Protein AF-A0A924A6X9-F1 (afdb_monomer)

Secondary structure (DSSP, 8-state):
----------------PPPPEEEEEEEEEETTEEEE--EEEEETT--EEEEEEETTEEEEEEE--EEEEETTEEEEEEEEEEEEEETTS-EEEEEEEEEEE-TT-EEEEEEEETTEEEEEEEEEEEEP-

Foldseek 3Di:
DDDDDDPPPPPPPPPPPQFWWKWKWKWKDKPNHTDDIDIDTAGAPDKDWDWDDDDFKIKIKIKHWHWDQDPNDTWTKMKIWIFMAGNVRDTPFIDIDIDTHDAQDKDKDWGDDDPIIMIMIMHMHIDDD

Solvent-accessible surface area (backbone atoms only — not comparable to full-atom values): 7590 Å² total; per-residue (Å²): 139,84,85,84,83,83,82,80,80,78,77,73,77,76,73,78,72,79,70,56,34,31,43,32,45,31,40,38,23,50,71,87,39,80,75,49,68,60,71,46,82,42,46,49,75,43,81,47,75,49,76,47,80,52,99,66,34,35,40,38,41,36,33,34,42,35,86,42,72,54,98,88,40,75,23,43,38,30,50,39,38,41,37,30,23,39,83,86,69,48,78,77,45,77,43,76,50,73,47,74,33,47,75,73,36,80,45,76,51,74,44,66,63,99,90,52,34,42,34,42,35,41,29,41,34,75,54,83,132

Mean predicted aligned error: 8.99 Å

Radius of gyration: 21.23 Å; Cα contacts (8 Å, |Δi|>4): 273; chains: 1; bounding box: 62×61×46 Å

Structure (mmCIF, N/CA/C/O backbone):
data_AF-A0A924A6X9-F1
#
_entry.id   AF-A0A924A6X9-F1
#
loop_
_atom_site.group_PDB
_atom_site.id
_atom_site.type_symbol
_atom_site.label_atom_id
_atom_site.label_alt_id
_atom_site.label_comp_id
_atom_site.label_asym_id
_atom_site.label_entity_id
_atom_site.label_seq_id
_atom_site.pdbx_PDB_ins_code
_atom_site.Cartn_x
_atom_site.Cartn_y
_atom_site.Cartn_z
_atom_site.occupancy
_atom_site.B_iso_or_equiv
_atom_site.auth_seq_id
_atom_site.auth_comp_id
_atom_site.auth_asym_id
_atom_site.auth_atom_id
_atom_site.pdbx_PDB_model_num
ATOM 1 N N . MET A 1 1 ? -42.320 -49.588 26.402 1.00 39.31 1 MET A N 1
ATOM 2 C CA . MET A 1 1 ? -41.676 -48.273 26.611 1.00 39.31 1 MET A CA 1
ATOM 3 C C . MET A 1 1 ? -40.942 -47.920 25.327 1.00 39.31 1 MET 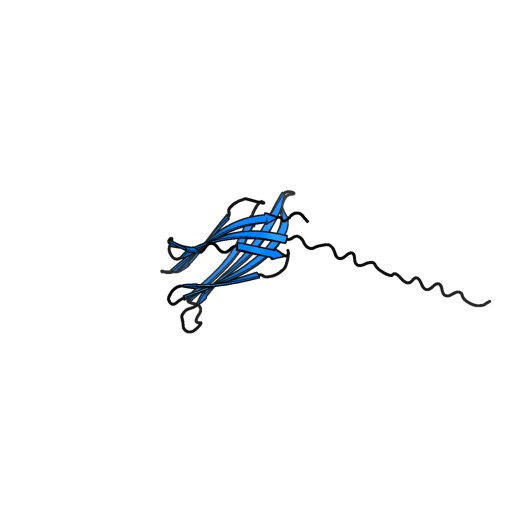A C 1
ATOM 5 O O . MET A 1 1 ? -40.055 -48.672 24.952 1.00 39.31 1 MET A O 1
ATOM 9 N N . LYS A 1 2 ? -41.382 -46.901 24.579 1.00 41.50 2 LYS A N 1
ATOM 10 C CA . LYS A 1 2 ? -40.744 -46.508 23.311 1.00 41.50 2 LYS A CA 1
ATOM 11 C C . LYS A 1 2 ? -39.963 -45.215 23.519 1.00 41.50 2 LYS A C 1
ATOM 13 O O . LYS A 1 2 ? -40.487 -44.262 24.087 1.00 41.50 2 LYS A O 1
ATOM 18 N N . LEU A 1 3 ? -38.698 -45.278 23.119 1.00 46.09 3 LEU A N 1
ATOM 19 C CA . LEU A 1 3 ? -37.661 -44.274 23.301 1.00 46.09 3 LEU A CA 1
ATOM 20 C C . LEU A 1 3 ? -38.004 -42.996 22.522 1.00 46.09 3 LEU A C 1
ATOM 22 O O . LEU A 1 3 ? -38.408 -43.054 21.362 1.00 46.09 3 LEU A O 1
ATOM 26 N N . VAL A 1 4 ? -37.838 -41.859 23.188 1.00 51.38 4 VAL A N 1
ATOM 27 C CA . VAL A 1 4 ? -38.008 -40.507 22.653 1.00 51.38 4 VAL A CA 1
ATOM 28 C C . VAL A 1 4 ? -36.753 -40.123 21.866 1.00 51.38 4 VAL A C 1
ATOM 30 O O . VAL A 1 4 ? -35.647 -40.283 22.374 1.00 51.38 4 VAL A O 1
ATOM 33 N N . ALA A 1 5 ? -36.916 -39.569 20.664 1.00 52.22 5 ALA A N 1
ATOM 34 C CA . ALA A 1 5 ? -35.845 -38.882 19.944 1.00 52.22 5 ALA A CA 1
ATOM 35 C C . ALA A 1 5 ? -36.210 -37.397 19.817 1.00 52.22 5 ALA A C 1
ATOM 37 O O . ALA A 1 5 ? -37.034 -37.019 18.987 1.00 52.22 5 ALA A O 1
ATOM 38 N N . ILE A 1 6 ? -35.621 -36.558 20.672 1.00 58.62 6 ILE A N 1
ATOM 39 C CA . ILE A 1 6 ? -35.654 -35.099 20.519 1.00 58.62 6 ILE A CA 1
ATOM 40 C C . ILE A 1 6 ? -34.507 -34.741 19.576 1.00 58.62 6 ILE A C 1
ATOM 42 O O . ILE A 1 6 ? -33.341 -34.767 19.966 1.00 58.62 6 ILE A O 1
ATOM 46 N N . ILE A 1 7 ? -34.836 -34.443 18.321 1.00 51.19 7 ILE A N 1
ATOM 47 C CA . ILE A 1 7 ? -33.879 -33.893 17.361 1.00 51.19 7 ILE A CA 1
ATOM 48 C C . ILE A 1 7 ? -33.810 -32.386 17.619 1.00 51.19 7 ILE A C 1
ATOM 50 O O . ILE A 1 7 ? -34.670 -31.624 17.183 1.00 51.19 7 ILE A O 1
ATOM 54 N N . LEU A 1 8 ? -32.789 -31.957 18.361 1.00 53.91 8 LEU A N 1
ATOM 55 C CA . LEU A 1 8 ? -32.395 -30.554 18.457 1.00 53.91 8 LEU A CA 1
ATOM 56 C C . LEU A 1 8 ? -31.712 -30.156 17.145 1.00 53.91 8 LEU A C 1
ATOM 58 O O . LEU A 1 8 ? -30.501 -30.299 16.987 1.00 53.91 8 LEU A O 1
ATOM 62 N N . ALA A 1 9 ? -32.499 -29.667 16.188 1.00 51.22 9 ALA A N 1
ATOM 63 C CA . ALA A 1 9 ? -31.978 -28.937 15.043 1.00 51.22 9 ALA A CA 1
ATOM 64 C C . ALA A 1 9 ? -31.434 -27.585 15.531 1.00 51.22 9 ALA A C 1
ATOM 66 O O . ALA A 1 9 ? -32.161 -26.598 15.627 1.00 51.22 9 ALA A O 1
ATOM 67 N N . PHE A 1 10 ? -30.142 -27.547 15.856 1.00 49.50 10 PHE A N 1
ATOM 68 C CA . PHE A 1 10 ? -29.387 -26.302 15.936 1.00 49.50 10 PHE A CA 1
ATOM 69 C C . PHE A 1 10 ? -29.286 -25.719 14.523 1.00 49.50 10 PHE A C 1
ATOM 71 O O . PHE A 1 10 ? -28.328 -25.965 13.793 1.00 49.50 10 PHE A O 1
ATOM 78 N N . ILE A 1 11 ? -30.294 -24.942 14.129 1.00 50.31 11 ILE A N 1
ATOM 79 C CA . ILE A 1 11 ? -30.161 -23.981 13.038 1.00 50.31 11 ILE A CA 1
ATOM 80 C C . ILE A 1 11 ? -29.323 -22.847 13.624 1.00 50.31 11 ILE A C 1
ATOM 82 O O . ILE A 1 11 ? -29.842 -21.880 14.177 1.00 50.31 11 ILE A O 1
ATOM 86 N N . GLY A 1 12 ? -28.005 -23.038 13.618 1.00 41.16 12 GLY A N 1
ATOM 87 C CA . GLY A 1 12 ? -27.066 -21.978 13.929 1.00 41.16 12 GLY A CA 1
ATOM 88 C C . GLY A 1 12 ? -27.254 -20.888 12.889 1.00 41.16 12 GLY A C 1
ATOM 89 O O . GLY A 1 12 ? -26.810 -21.034 11.754 1.00 41.16 12 GLY A O 1
ATOM 90 N N . SER A 1 13 ? -27.946 -19.817 13.263 1.00 45.69 13 SER A N 1
ATOM 91 C CA . SER A 1 13 ? -27.932 -18.569 12.520 1.00 45.69 13 SER A CA 1
ATOM 92 C C . SER A 1 13 ? -26.485 -18.093 12.488 1.00 45.69 13 SER A C 1
ATOM 94 O O . SER A 1 13 ? -26.003 -17.479 13.439 1.00 45.69 13 SER A O 1
ATOM 96 N N . SER A 1 14 ? -25.761 -18.409 11.418 1.00 48.47 14 SER A N 1
ATOM 97 C CA . SER A 1 14 ? -24.545 -17.692 11.075 1.00 48.47 14 SER A CA 1
ATOM 98 C C . SER A 1 14 ? -24.980 -16.264 10.772 1.00 48.47 14 SER A C 1
ATOM 100 O O . SER A 1 14 ? -25.387 -15.949 9.655 1.00 48.47 14 SER A O 1
ATOM 102 N N . ALA A 1 15 ? -24.987 -15.417 11.801 1.00 49.94 15 ALA A N 1
ATOM 103 C CA . ALA A 1 15 ? -25.026 -13.984 11.616 1.00 49.94 15 ALA A CA 1
ATOM 104 C C . ALA A 1 15 ? -23.825 -13.661 10.727 1.00 49.94 15 ALA A C 1
ATOM 106 O O . ALA A 1 15 ? -22.678 -13.797 11.153 1.00 49.94 15 ALA A O 1
ATOM 107 N N . PHE A 1 16 ? -24.088 -13.334 9.464 1.00 47.84 16 PHE A N 1
ATOM 108 C CA . PHE A 1 16 ? -23.086 -12.762 8.585 1.00 47.84 16 PHE A CA 1
ATOM 109 C C . PHE A 1 16 ? -22.716 -11.418 9.208 1.00 47.84 16 PHE A C 1
ATOM 111 O O . PHE A 1 16 ? -23.391 -10.416 8.985 1.00 47.84 16 PHE A O 1
ATOM 118 N N . ALA A 1 17 ? -21.712 -11.421 10.085 1.00 57.34 17 ALA A N 1
ATOM 119 C CA . ALA A 1 17 ? -21.119 -10.199 10.584 1.00 57.34 17 ALA A CA 1
ATOM 120 C C . ALA A 1 17 ? -20.639 -9.439 9.348 1.00 57.34 17 ALA A C 1
ATOM 122 O O . ALA A 1 17 ? -19.819 -9.951 8.581 1.00 57.34 17 ALA A O 1
ATOM 123 N N . SER A 1 18 ? -21.227 -8.269 9.106 1.00 62.97 18 SER A N 1
ATOM 124 C CA . SER A 1 18 ? -20.737 -7.377 8.069 1.00 62.97 18 SER A CA 1
ATOM 125 C C . SER A 1 18 ? -19.268 -7.112 8.377 1.00 62.97 18 SER A C 1
ATOM 127 O O . SER A 1 18 ? -18.932 -6.687 9.483 1.00 62.97 18 SER A O 1
ATOM 129 N N . ALA A 1 19 ? -18.388 -7.479 7.451 1.00 74.25 19 ALA A N 1
ATOM 130 C CA . ALA A 1 19 ? -16.972 -7.232 7.636 1.00 74.25 19 ALA A CA 1
ATOM 131 C C . ALA A 1 19 ? -16.735 -5.724 7.561 1.00 74.25 19 ALA A C 1
ATOM 133 O O . ALA A 1 19 ? -17.263 -5.068 6.659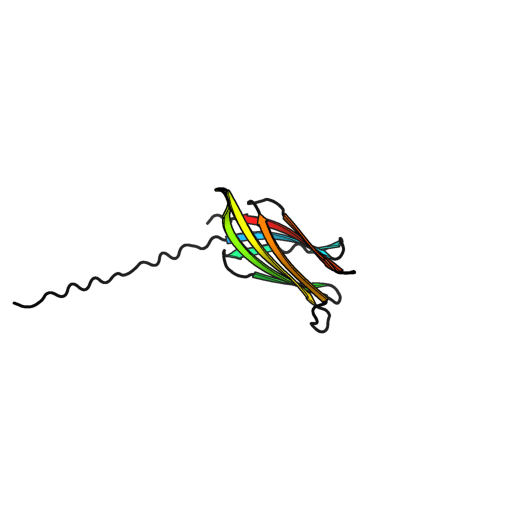 1.00 74.25 19 ALA A O 1
ATOM 134 N N . ASP A 1 20 ? -15.931 -5.204 8.488 1.00 88.06 20 ASP A N 1
ATOM 135 C CA . ASP A 1 20 ? -15.475 -3.817 8.449 1.00 88.06 20 ASP A CA 1
ATOM 136 C C . ASP A 1 20 ? -14.896 -3.492 7.061 1.00 88.06 20 ASP A C 1
ATOM 138 O O . ASP A 1 20 ? -14.262 -4.337 6.418 1.00 88.06 20 ASP A O 1
ATOM 142 N N . ARG A 1 21 ? -15.112 -2.265 6.592 1.00 91.19 21 ARG A N 1
ATOM 143 C CA . ARG A 1 21 ? -14.501 -1.745 5.367 1.00 91.19 21 ARG A CA 1
ATOM 144 C C . ARG A 1 21 ? -13.641 -0.539 5.705 1.00 91.19 21 ARG A C 1
ATOM 146 O O . ARG A 1 21 ? -13.914 0.177 6.670 1.00 91.19 21 ARG A O 1
ATOM 153 N N . TYR A 1 22 ? -12.601 -0.335 4.916 1.00 91.69 22 TYR A N 1
ATOM 154 C CA . TYR A 1 22 ? -11.688 0.785 5.052 1.00 91.69 22 TYR A CA 1
ATOM 155 C C . TYR A 1 22 ? -11.574 1.507 3.719 1.00 91.69 22 TYR A C 1
ATOM 157 O O . TYR A 1 22 ? -11.349 0.874 2.688 1.00 91.69 22 TYR A O 1
ATOM 165 N N . ASP A 1 23 ? -11.699 2.826 3.757 1.00 92.75 23 ASP A N 1
ATOM 166 C CA . ASP A 1 23 ? -11.308 3.688 2.652 1.00 92.75 23 ASP A CA 1
ATOM 167 C C . ASP A 1 23 ? -9.838 4.064 2.844 1.00 92.75 23 ASP A C 1
ATOM 169 O O . ASP A 1 23 ? -9.455 4.634 3.874 1.00 92.75 23 ASP A O 1
ATOM 173 N N . LEU A 1 24 ? -8.999 3.661 1.894 1.00 92.38 24 LEU A N 1
ATOM 174 C CA . LEU A 1 24 ? -7.573 3.936 1.899 1.00 92.38 24 LEU A CA 1
ATOM 175 C C . LEU A 1 24 ? -7.252 4.952 0.817 1.00 92.38 24 LEU A C 1
ATOM 177 O O . LEU A 1 24 ? -7.374 4.655 -0.373 1.00 92.38 24 LEU A O 1
ATOM 181 N N . GLN A 1 25 ? -6.765 6.111 1.243 1.00 94.06 25 GLN A N 1
ATOM 182 C CA . GLN A 1 25 ? -6.144 7.086 0.362 1.00 94.06 25 GLN A CA 1
ATOM 183 C C . GLN A 1 25 ? -4.637 6.882 0.389 1.00 94.06 25 GLN A C 1
ATOM 185 O O . GLN A 1 25 ? -4.030 6.853 1.462 1.00 94.06 25 GLN A O 1
ATOM 190 N N . MET A 1 26 ? -4.033 6.737 -0.784 1.00 92.38 26 MET A N 1
ATOM 191 C CA . MET A 1 26 ? -2.601 6.519 -0.913 1.00 92.38 26 MET A CA 1
ATOM 192 C C . MET A 1 26 ? -1.971 7.544 -1.840 1.00 92.38 26 MET A C 1
ATOM 194 O O . MET A 1 26 ? -2.587 7.929 -2.826 1.00 92.38 26 MET A O 1
ATOM 198 N N . ASP A 1 27 ? -0.726 7.922 -1.564 1.00 93.88 27 ASP A N 1
ATOM 199 C CA . ASP A 1 27 ? 0.117 8.697 -2.474 1.00 93.88 27 ASP A CA 1
ATOM 200 C C . ASP A 1 27 ? 1.398 7.925 -2.765 1.00 93.88 27 ASP A C 1
ATOM 202 O O . ASP A 1 27 ? 2.161 7.581 -1.861 1.00 93.88 27 ASP A O 1
ATOM 206 N N . LEU A 1 28 ? 1.631 7.649 -4.044 1.00 91.44 28 LEU A N 1
ATOM 207 C CA . LEU A 1 28 ? 2.779 6.903 -4.530 1.00 91.44 28 LEU A CA 1
ATOM 208 C C . LEU A 1 28 ? 3.812 7.862 -5.109 1.00 91.44 28 LEU A C 1
ATOM 210 O O . LEU A 1 28 ? 3.513 8.670 -5.994 1.00 91.44 28 LEU A O 1
ATOM 214 N N . TYR A 1 29 ? 5.048 7.711 -4.655 1.00 91.75 29 TYR A N 1
ATOM 215 C CA . TYR A 1 29 ? 6.195 8.469 -5.120 1.00 91.75 29 TYR A CA 1
ATOM 216 C C . TYR A 1 29 ? 7.260 7.511 -5.643 1.00 91.75 29 TYR A C 1
ATOM 218 O O . TYR A 1 29 ? 7.528 6.483 -5.025 1.00 91.75 29 TYR A O 1
ATOM 226 N N . LEU A 1 30 ? 7.894 7.873 -6.755 1.00 89.12 30 LEU A N 1
ATOM 227 C CA . LEU A 1 30 ? 9.049 7.177 -7.313 1.00 89.12 30 LEU A CA 1
ATOM 228 C C . LEU A 1 30 ? 10.211 8.168 -7.380 1.00 89.12 30 LEU A C 1
ATOM 230 O O . LEU A 1 30 ? 10.089 9.224 -8.002 1.00 89.12 30 LEU A O 1
ATOM 234 N N . ASN A 1 31 ? 11.326 7.841 -6.731 1.00 89.31 31 ASN A N 1
ATOM 235 C CA . ASN A 1 31 ? 12.524 8.679 -6.647 1.00 89.31 31 ASN A CA 1
ATOM 236 C C . ASN A 1 31 ? 12.194 10.115 -6.189 1.00 89.31 31 ASN A C 1
ATOM 238 O O . ASN A 1 31 ? 12.627 11.096 -6.791 1.00 89.31 31 ASN A O 1
ATOM 242 N N . GLY A 1 32 ? 11.342 10.235 -5.162 1.00 88.88 32 GLY A N 1
ATOM 243 C CA . GLY A 1 32 ? 10.875 11.510 -4.601 1.00 88.88 32 GLY A CA 1
ATOM 244 C C . GLY A 1 32 ? 9.833 12.269 -5.437 1.00 88.88 32 GLY A C 1
ATOM 245 O O . GLY A 1 32 ? 9.278 13.260 -4.964 1.00 88.88 32 GLY A O 1
ATOM 246 N N . LYS A 1 33 ? 9.515 11.822 -6.658 1.00 90.62 33 LYS A N 1
ATOM 247 C CA . LYS A 1 33 ? 8.488 12.439 -7.506 1.00 90.62 33 LYS A CA 1
ATOM 248 C C . LYS A 1 33 ? 7.139 11.768 -7.272 1.00 90.62 33 LYS A C 1
ATOM 250 O O . LYS A 1 33 ? 7.039 10.552 -7.384 1.00 90.62 33 LYS A O 1
ATOM 255 N N . HIS A 1 34 ? 6.098 12.557 -7.000 1.00 92.25 34 HIS A N 1
ATOM 256 C CA . HIS A 1 34 ? 4.722 12.052 -6.938 1.00 92.25 34 HIS A CA 1
ATOM 257 C C . HIS A 1 34 ? 4.302 11.504 -8.301 1.00 92.25 34 HIS A C 1
ATOM 259 O O . HIS A 1 34 ? 4.484 12.173 -9.322 1.00 92.25 34 HIS A O 1
ATOM 265 N N . ILE A 1 35 ? 3.776 10.283 -8.311 1.00 90.75 35 ILE A N 1
ATOM 266 C CA . ILE A 1 35 ? 3.345 9.609 -9.533 1.00 90.75 35 ILE A CA 1
ATOM 267 C C . ILE A 1 35 ? 1.828 9.455 -9.584 1.00 90.75 35 ILE A C 1
ATOM 269 O O . ILE A 1 35 ? 1.237 9.561 -10.659 1.00 90.75 35 ILE A O 1
ATOM 273 N N . SER A 1 36 ? 1.185 9.204 -8.443 1.00 91.12 36 SER A N 1
ATOM 274 C CA . SER A 1 36 ? -0.252 8.936 -8.406 1.00 91.12 36 SER A CA 1
ATOM 275 C C . SER A 1 36 ? -0.831 8.952 -7.003 1.00 91.12 36 SER A C 1
ATOM 277 O O . SER A 1 36 ? -0.110 8.678 -6.045 1.00 91.12 36 SER A O 1
ATOM 279 N N . SER A 1 37 ? -2.152 9.103 -6.923 1.00 93.38 37 SER A N 1
ATOM 280 C CA . SER A 1 37 ? -2.904 9.020 -5.670 1.00 93.38 37 SER A CA 1
ATOM 281 C C . SER A 1 37 ? -4.029 7.976 -5.744 1.00 93.38 37 SER A C 1
ATOM 283 O O . SER A 1 37 ? -5.185 8.349 -5.969 1.00 93.38 37 SER A O 1
ATOM 285 N N . PRO A 1 38 ? -3.732 6.663 -5.684 1.00 90.38 38 PRO A N 1
ATOM 286 C CA . PRO A 1 38 ? -4.779 5.655 -5.756 1.00 90.38 38 PRO A CA 1
ATOM 287 C C . PRO A 1 38 ? -5.637 5.651 -4.485 1.00 90.38 38 PRO A C 1
ATOM 289 O O . PRO A 1 38 ? -5.125 5.734 -3.371 1.00 90.38 38 PRO A O 1
ATOM 292 N N . ASN A 1 39 ? -6.945 5.481 -4.667 1.00 91.50 39 ASN A N 1
ATOM 293 C CA . ASN A 1 39 ? -7.893 5.257 -3.579 1.00 91.50 39 ASN A CA 1
ATOM 294 C C . ASN A 1 39 ? -8.444 3.835 -3.674 1.00 91.50 39 ASN A C 1
ATOM 296 O O . ASN A 1 39 ? -8.714 3.350 -4.777 1.00 9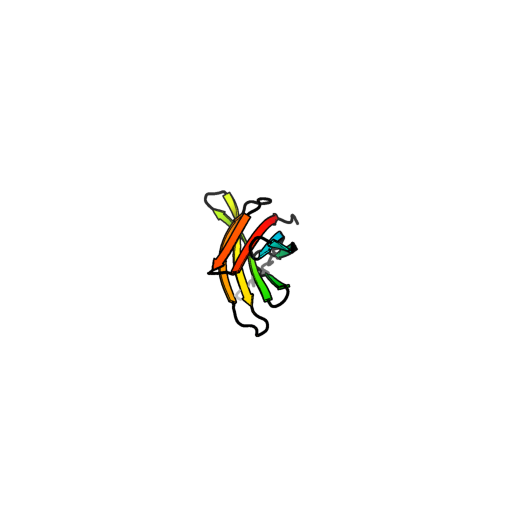1.50 39 ASN A O 1
ATOM 300 N N . ALA A 1 40 ? -8.622 3.174 -2.535 1.00 90.25 40 ALA A N 1
ATOM 301 C CA . ALA A 1 40 ? -9.149 1.819 -2.485 1.00 90.25 40 ALA A CA 1
ATOM 302 C C . ALA A 1 40 ? -10.106 1.637 -1.312 1.00 90.25 40 ALA A C 1
ATOM 304 O O . ALA A 1 40 ? -9.734 1.813 -0.156 1.00 90.25 40 ALA A O 1
ATOM 305 N N . ASN A 1 41 ? -11.321 1.194 -1.626 1.00 92.31 41 ASN A N 1
ATOM 306 C CA . ASN A 1 41 ? -12.278 0.740 -0.632 1.00 92.31 41 ASN A CA 1
ATOM 307 C C . ASN A 1 41 ? -12.101 -0.769 -0.427 1.00 92.31 41 ASN A C 1
ATOM 309 O O . ASN A 1 41 ? -12.469 -1.572 -1.291 1.00 92.31 41 ASN A O 1
ATOM 313 N N . VAL A 1 42 ? -11.509 -1.146 0.702 1.00 91.88 42 VAL A N 1
ATOM 314 C CA . VAL A 1 42 ? -11.079 -2.518 0.977 1.00 91.88 42 VAL A CA 1
ATOM 315 C C . VAL A 1 42 ? -11.840 -3.116 2.143 1.00 91.88 42 VAL A C 1
ATOM 317 O O . VAL A 1 42 ? -12.124 -2.459 3.142 1.00 91.88 42 VAL A O 1
ATOM 320 N N . LYS A 1 43 ? -12.171 -4.397 2.030 1.00 92.44 43 LYS A N 1
ATOM 321 C CA . LYS A 1 43 ? -12.803 -5.146 3.111 1.00 92.44 43 LYS A CA 1
ATOM 322 C C . LYS A 1 43 ? -11.738 -5.681 4.064 1.00 92.44 43 LYS A C 1
ATOM 324 O O . LYS A 1 43 ? -10.678 -6.136 3.633 1.00 92.44 43 LYS A O 1
ATOM 329 N N . ALA A 1 44 ? -12.029 -5.636 5.360 1.00 91.38 44 ALA A N 1
ATOM 330 C CA . ALA A 1 44 ? -11.133 -6.127 6.390 1.00 91.38 44 ALA A CA 1
ATOM 331 C C . ALA A 1 44 ? -10.745 -7.590 6.127 1.00 91.38 44 ALA A C 1
ATOM 333 O O . ALA A 1 44 ? -11.604 -8.442 5.885 1.00 91.38 44 ALA A O 1
ATOM 334 N N . GLY A 1 45 ? -9.444 -7.870 6.166 1.00 91.06 45 GLY A N 1
ATOM 335 C CA . GLY A 1 45 ? -8.880 -9.201 5.954 1.00 91.06 45 GLY A CA 1
ATOM 336 C C . GLY A 1 45 ? -8.781 -9.663 4.499 1.00 91.06 45 GLY A C 1
ATOM 337 O O . GLY A 1 45 ? -8.211 -10.727 4.265 1.00 91.06 45 GLY A O 1
ATOM 338 N N . GLU A 1 46 ? -9.267 -8.889 3.525 1.00 93.38 46 GLU A N 1
ATOM 339 C CA . GLU A 1 46 ? -9.110 -9.202 2.101 1.00 93.38 46 GLU A CA 1
ATOM 340 C C . GLU A 1 46 ? -7.845 -8.551 1.529 1.00 93.38 46 GLU A C 1
ATOM 342 O O . GLU A 1 46 ? -7.547 -7.382 1.786 1.00 93.38 46 GLU A O 1
ATOM 347 N N . ILE A 1 47 ? -7.088 -9.324 0.743 1.00 94.94 47 ILE A N 1
ATOM 348 C CA . ILE A 1 47 ? -5.928 -8.807 0.014 1.00 94.94 47 ILE A CA 1
ATOM 349 C C . ILE A 1 47 ? -6.432 -7.998 -1.175 1.00 94.94 47 ILE A C 1
ATOM 351 O O . ILE A 1 47 ? -7.191 -8.493 -2.005 1.00 94.94 47 ILE A O 1
ATOM 355 N N . THR A 1 48 ? -5.965 -6.763 -1.262 1.00 94.75 48 THR A N 1
ATOM 356 C CA . THR A 1 48 ? -6.173 -5.859 -2.385 1.00 94.75 48 THR A CA 1
ATOM 357 C C . THR A 1 48 ? -4.835 -5.603 -3.058 1.00 94.75 48 THR A C 1
ATOM 359 O O . THR A 1 48 ? -3.835 -5.344 -2.389 1.00 94.75 48 THR A O 1
ATOM 362 N N . THR A 1 49 ? -4.821 -5.661 -4.386 1.00 95.31 49 THR A N 1
ATOM 363 C CA . THR A 1 49 ? -3.641 -5.355 -5.194 1.00 95.31 49 THR A CA 1
ATOM 364 C C . THR A 1 49 ? -3.952 -4.193 -6.120 1.00 95.31 49 THR A C 1
ATOM 366 O O . THR A 1 49 ? -4.956 -4.204 -6.831 1.00 95.31 49 THR A O 1
ATOM 369 N N . ILE A 1 50 ? -3.072 -3.199 -6.118 1.00 92.06 50 ILE A N 1
ATOM 370 C CA . ILE A 1 50 ? -3.101 -2.059 -7.026 1.00 92.06 50 ILE A CA 1
ATOM 371 C C . ILE A 1 50 ? -1.885 -2.166 -7.926 1.00 92.06 50 ILE A C 1
ATOM 373 O O . ILE A 1 50 ? -0.759 -2.280 -7.447 1.00 92.06 50 ILE A O 1
ATOM 377 N N . THR A 1 51 ? -2.118 -2.120 -9.231 1.00 92.69 51 THR A N 1
ATOM 378 C CA . THR A 1 51 ? -1.060 -2.184 -10.235 1.00 92.69 51 THR A CA 1
ATOM 379 C C . THR A 1 51 ? -1.100 -0.935 -11.092 1.00 92.69 51 THR A C 1
ATOM 381 O O . THR A 1 51 ? -2.163 -0.533 -11.568 1.00 92.69 51 THR A O 1
ATOM 384 N N . GLN A 1 52 ? 0.062 -0.329 -11.306 1.00 89.19 52 GLN A N 1
ATOM 385 C CA . GLN A 1 52 ? 0.191 0.899 -12.066 1.00 89.19 52 GLN A CA 1
ATOM 386 C C . GLN A 1 52 ? 1.400 0.870 -12.988 1.00 89.19 52 GLN A C 1
ATOM 388 O O . GLN A 1 52 ? 2.515 0.573 -12.572 1.00 89.19 52 GLN A O 1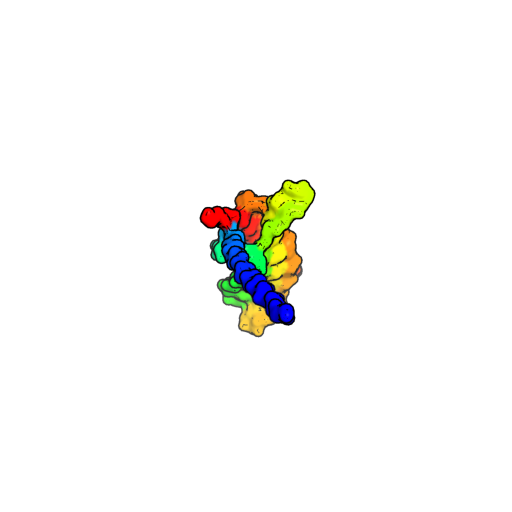
ATOM 393 N N . LYS A 1 53 ? 1.175 1.229 -14.251 1.00 90.44 53 LYS A N 1
ATOM 394 C CA . LYS A 1 53 ? 2.225 1.335 -15.266 1.00 90.44 53 LYS A CA 1
ATOM 395 C C . LYS A 1 53 ? 2.715 2.774 -15.360 1.00 90.44 53 LYS A C 1
ATOM 397 O O . LYS A 1 53 ? 1.900 3.689 -15.458 1.00 90.44 53 LYS A O 1
ATOM 402 N N . ILE A 1 54 ? 4.031 2.960 -15.322 1.00 86.44 54 ILE A N 1
ATOM 403 C CA . ILE A 1 54 ? 4.710 4.259 -15.366 1.00 86.44 54 ILE A CA 1
ATOM 404 C C . ILE A 1 54 ? 5.901 4.124 -16.309 1.00 86.44 54 ILE A C 1
ATOM 406 O O . ILE A 1 54 ? 6.867 3.428 -15.998 1.00 86.44 54 ILE A O 1
ATOM 410 N N . ASP A 1 55 ? 5.835 4.791 -17.458 1.00 86.62 55 ASP A N 1
ATOM 411 C CA . ASP A 1 55 ? 6.844 4.732 -18.518 1.00 86.62 55 ASP A CA 1
ATOM 412 C C . ASP A 1 55 ? 7.227 3.288 -18.899 1.00 86.62 55 ASP A C 1
ATOM 414 O O . ASP A 1 55 ? 6.490 2.602 -19.606 1.00 86.62 55 ASP A O 1
ATOM 418 N N . THR A 1 56 ? 8.385 2.824 -18.423 1.00 87.31 56 THR A N 1
ATOM 419 C CA . THR A 1 56 ? 8.965 1.502 -18.703 1.00 87.31 56 THR A CA 1
ATOM 420 C C . THR A 1 56 ? 8.893 0.544 -17.511 1.00 87.31 56 THR A C 1
ATOM 422 O O . THR A 1 56 ? 9.528 -0.510 -17.519 1.00 87.31 56 THR A O 1
ATOM 425 N N . LYS A 1 57 ? 8.136 0.912 -16.474 1.00 90.06 57 LYS A N 1
ATOM 426 C CA . LYS A 1 57 ? 8.017 0.168 -15.222 1.00 90.06 57 LYS A CA 1
ATOM 427 C C . LYS A 1 57 ? 6.559 -0.118 -14.889 1.00 90.06 57 LYS A C 1
ATOM 429 O O . LYS A 1 57 ? 5.655 0.639 -15.241 1.00 90.06 57 LYS A O 1
ATOM 434 N N . GLU A 1 58 ? 6.338 -1.195 -14.155 1.00 92.88 58 GLU A N 1
ATOM 435 C CA . GLU A 1 58 ? 5.059 -1.501 -13.520 1.00 92.88 58 GLU A CA 1
ATOM 436 C C . GLU A 1 58 ? 5.265 -1.601 -12.011 1.00 92.88 58 GLU A C 1
ATOM 438 O O . GLU A 1 58 ? 6.150 -2.312 -11.551 1.00 92.88 58 GLU A O 1
ATOM 443 N N . ILE A 1 59 ? 4.468 -0.879 -11.233 1.00 91.69 59 ILE A N 1
ATOM 444 C CA . ILE A 1 59 ? 4.487 -0.920 -9.773 1.00 91.69 59 ILE A CA 1
ATOM 445 C C . ILE A 1 59 ? 3.250 -1.684 -9.316 1.00 91.69 59 ILE A C 1
ATOM 447 O O . ILE A 1 59 ? 2.130 -1.337 -9.683 1.00 91.69 59 ILE A O 1
ATOM 451 N N . SER A 1 60 ? 3.451 -2.720 -8.511 1.00 94.06 60 SER A N 1
ATOM 452 C CA . SER A 1 60 ? 2.396 -3.506 -7.882 1.00 94.06 60 SER A CA 1
ATOM 453 C C . SER A 1 60 ? 2.482 -3.362 -6.369 1.00 94.06 60 SER A C 1
ATOM 455 O O . SER A 1 60 ? 3.540 -3.567 -5.774 1.00 94.06 60 SER A O 1
ATOM 457 N N . ILE A 1 61 ? 1.363 -3.002 -5.753 1.00 93.19 61 ILE A N 1
ATOM 458 C CA . ILE A 1 61 ? 1.221 -2.783 -4.318 1.00 93.19 61 ILE A CA 1
ATOM 459 C C . ILE A 1 61 ? 0.109 -3.704 -3.842 1.00 93.19 61 ILE A C 1
ATOM 461 O O . ILE A 1 61 ? -1.056 -3.495 -4.166 1.00 93.19 61 ILE A O 1
ATOM 465 N N . SER A 1 62 ? 0.469 -4.736 -3.091 1.00 94.88 62 SER A N 1
ATOM 466 C CA . SER A 1 62 ? -0.489 -5.653 -2.474 1.00 94.88 62 SER A CA 1
ATOM 467 C C . SER A 1 62 ? -0.550 -5.404 -0.981 1.00 94.88 62 SER A C 1
ATOM 469 O O . SER A 1 62 ? 0.486 -5.313 -0.328 1.00 94.88 62 SER A O 1
ATOM 471 N N . PHE A 1 63 ? -1.749 -5.305 -0.432 1.00 93.56 63 PHE A N 1
ATOM 472 C CA . PHE A 1 63 ? -1.950 -5.047 0.985 1.00 93.56 63 PHE A CA 1
ATOM 473 C C . PHE A 1 63 ? -3.267 -5.637 1.466 1.00 93.56 63 PHE A C 1
ATOM 475 O O . PHE A 1 63 ? -4.131 -6.008 0.679 1.00 93.56 63 PHE A O 1
ATOM 482 N N . LEU A 1 64 ? -3.431 -5.715 2.778 1.00 94.06 64 LEU A N 1
ATOM 483 C CA . LEU A 1 64 ? -4.717 -5.977 3.418 1.00 94.06 64 LEU A CA 1
ATOM 484 C C . LEU A 1 64 ? -4.854 -5.038 4.610 1.00 94.06 64 LEU A C 1
ATOM 486 O O . LEU A 1 64 ? -3.848 -4.584 5.146 1.00 94.06 64 LEU A O 1
ATOM 490 N N . ALA A 1 65 ? -6.077 -4.765 5.045 1.00 93.25 65 ALA A N 1
ATOM 491 C CA . ALA A 1 65 ? -6.333 -3.950 6.227 1.00 93.25 65 ALA A CA 1
ATOM 492 C C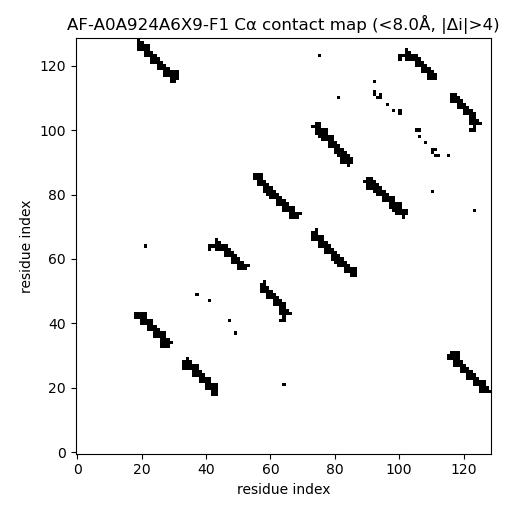 . ALA A 1 65 ? -7.072 -4.771 7.282 1.00 93.25 65 ALA A C 1
ATOM 494 O O . ALA A 1 65 ? -7.978 -5.534 6.959 1.00 93.25 65 ALA A O 1
ATOM 495 N N . ASN A 1 66 ? -6.676 -4.639 8.545 1.00 92.12 66 ASN A N 1
ATOM 496 C CA . ASN A 1 66 ? -7.329 -5.297 9.673 1.00 92.12 66 ASN A CA 1
ATOM 497 C C . ASN A 1 66 ? -7.210 -4.448 10.933 1.00 92.12 66 ASN A C 1
ATOM 499 O O . ASN A 1 66 ? -6.167 -3.849 11.185 1.00 92.12 66 ASN A O 1
ATOM 503 N N . LEU A 1 67 ? -8.229 -4.483 11.785 1.00 90.81 67 LEU A N 1
ATOM 504 C CA . LEU A 1 67 ? -8.122 -3.920 13.124 1.00 90.81 67 LEU A CA 1
ATOM 505 C C . LEU A 1 67 ? -7.254 -4.824 14.012 1.00 90.81 67 LEU A C 1
ATOM 507 O O . LEU A 1 67 ? -7.447 -6.041 14.062 1.00 90.81 67 LEU A O 1
ATOM 511 N N . ARG A 1 68 ? -6.312 -4.233 14.745 1.00 90.69 68 ARG A N 1
ATOM 512 C CA . ARG A 1 68 ? -5.566 -4.889 15.821 1.00 90.69 68 ARG A CA 1
ATOM 513 C C . ARG A 1 68 ? -5.504 -3.990 17.044 1.00 90.69 68 ARG A C 1
ATOM 515 O O . ARG A 1 68 ? -5.030 -2.861 16.965 1.00 90.69 68 ARG A O 1
ATOM 522 N N . SER A 1 69 ? -5.887 -4.537 18.191 1.00 91.38 69 SER A N 1
ATOM 523 C CA . SER A 1 69 ? -5.724 -3.868 19.479 1.00 91.38 69 SER A CA 1
A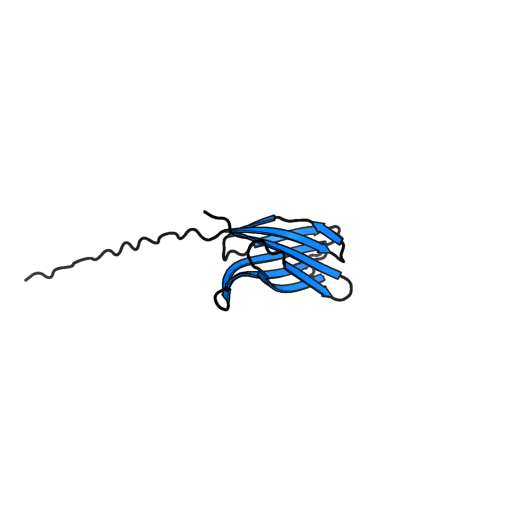TOM 524 C C . SER A 1 69 ? -4.328 -4.146 20.043 1.00 91.38 69 SER A C 1
ATOM 526 O O . SER A 1 69 ? -4.004 -5.281 20.396 1.00 91.38 69 SER A O 1
ATOM 528 N N . ILE A 1 70 ? -3.492 -3.114 20.154 1.00 88.50 70 ILE A N 1
ATOM 529 C CA . ILE A 1 70 ? -2.154 -3.184 20.758 1.00 88.50 70 ILE A CA 1
ATOM 530 C C . ILE A 1 70 ? -2.152 -2.292 21.994 1.00 88.50 70 ILE A C 1
ATOM 532 O O . ILE A 1 70 ? -2.454 -1.109 21.908 1.00 88.50 70 ILE A O 1
ATOM 536 N N . GLN A 1 71 ? -1.837 -2.857 23.164 1.00 89.19 71 GLN A N 1
ATOM 537 C CA . GLN A 1 71 ? -1.823 -2.117 24.439 1.00 89.19 71 GLN A CA 1
ATOM 538 C C . GLN A 1 71 ? -3.129 -1.331 24.712 1.00 89.19 71 GLN A C 1
ATOM 540 O O . GLN A 1 71 ? -3.094 -0.240 25.271 1.00 89.19 71 GLN A O 1
ATOM 545 N N . LYS A 1 72 ? -4.289 -1.911 24.352 1.00 90.25 72 LYS A N 1
ATOM 546 C CA . LYS A 1 72 ? -5.640 -1.308 24.452 1.00 90.25 72 LYS A CA 1
ATOM 547 C C . LYS A 1 72 ? -5.913 -0.134 23.497 1.00 90.25 72 LYS A C 1
ATOM 549 O O . LYS A 1 72 ? -6.888 0.583 23.695 1.00 90.25 72 LYS A O 1
ATOM 554 N N . ILE A 1 73 ? -5.078 0.057 22.480 1.00 89.69 73 ILE A N 1
ATOM 555 C CA . ILE A 1 73 ? -5.300 1.024 21.404 1.00 89.69 73 ILE A CA 1
ATOM 556 C C . ILE A 1 73 ? -5.623 0.245 20.136 1.00 89.69 73 ILE A C 1
ATOM 558 O O . ILE A 1 73 ? -4.856 -0.633 19.738 1.00 89.69 73 ILE A O 1
ATOM 562 N N . ASP A 1 74 ? -6.746 0.572 19.509 1.00 89.56 74 ASP A N 1
ATOM 563 C CA . ASP A 1 74 ? -7.132 -0.007 18.229 1.00 89.56 74 ASP A CA 1
ATOM 564 C C . ASP A 1 74 ? -6.376 0.685 17.095 1.00 89.56 74 ASP A C 1
ATOM 566 O O . ASP A 1 74 ? -6.436 1.905 16.933 1.00 89.56 74 ASP A O 1
ATOM 570 N N . LEU A 1 75 ? -5.630 -0.108 16.328 1.00 92.06 75 LEU A N 1
ATOM 571 C CA . LEU A 1 75 ? -4.823 0.335 15.199 1.00 92.06 75 LEU A CA 1
ATOM 572 C C . LEU A 1 75 ? -5.204 -0.468 13.959 1.00 92.06 75 LEU A C 1
ATOM 574 O O . LEU A 1 75 ? -5.467 -1.669 14.029 1.00 92.06 75 LEU A O 1
ATOM 578 N N . ILE A 1 76 ? -5.192 0.186 12.807 1.00 92.00 76 ILE A N 1
ATOM 579 C CA . ILE A 1 76 ? -5.368 -0.454 11.511 1.00 92.00 76 ILE A CA 1
ATOM 580 C C . ILE A 1 76 ? -4.002 -1.015 11.111 1.00 92.00 76 ILE A C 1
ATOM 582 O O . ILE A 1 76 ? -3.080 -0.282 10.751 1.00 92.00 76 ILE A O 1
ATOM 586 N N . TRP A 1 77 ? -3.857 -2.329 11.238 1.00 93.88 77 TRP A N 1
ATOM 587 C CA . TRP A 1 77 ? -2.687 -3.066 10.789 1.00 93.88 77 TRP A CA 1
ATOM 588 C C . TRP A 1 77 ? -2.792 -3.336 9.292 1.00 93.88 77 TRP A C 1
ATOM 590 O O . TRP A 1 77 ? -3.762 -3.943 8.830 1.00 93.88 77 TRP A O 1
ATOM 600 N N . MET A 1 78 ? -1.772 -2.909 8.552 1.00 94.06 78 MET A N 1
ATOM 601 C CA . MET A 1 78 ? -1.690 -3.097 7.110 1.00 94.06 78 MET A CA 1
ATOM 602 C C . MET A 1 78 ? -0.295 -3.590 6.715 1.00 94.06 78 MET A C 1
ATOM 604 O O . MET A 1 78 ? 0.659 -2.805 6.722 1.00 94.06 78 MET A O 1
ATOM 608 N N . PRO A 1 79 ? -0.124 -4.883 6.397 1.00 94.25 79 PRO A N 1
ATOM 609 C CA . PRO A 1 79 ? 1.064 -5.345 5.702 1.00 94.25 79 PRO A CA 1
ATOM 610 C C . PRO A 1 79 ? 0.975 -4.949 4.222 1.00 94.25 79 PRO A C 1
ATOM 612 O O . PRO A 1 79 ? -0.057 -5.144 3.583 1.00 94.25 79 PRO A O 1
ATOM 615 N N . PHE A 1 80 ? 2.070 -4.422 3.691 1.00 93.06 80 PHE A N 1
ATOM 616 C CA . PHE A 1 80 ? 2.255 -4.034 2.300 1.00 93.06 80 PHE A CA 1
ATOM 617 C C . PHE A 1 80 ? 3.361 -4.875 1.672 1.00 93.06 80 PHE A C 1
ATOM 619 O O . PHE A 1 80 ? 4.408 -5.098 2.276 1.00 93.06 80 PHE A O 1
ATOM 626 N N . SER A 1 81 ? 3.152 -5.271 0.425 1.00 94.00 81 SER A N 1
ATOM 627 C CA . SER A 1 81 ? 4.175 -5.800 -0.463 1.00 94.00 81 SER A CA 1
ATOM 628 C C . SER A 1 81 ? 4.232 -4.915 -1.696 1.00 94.00 81 SER A C 1
ATOM 630 O O . SER A 1 81 ? 3.240 -4.777 -2.413 1.00 94.00 81 SER A O 1
ATOM 632 N N . VAL A 1 82 ? 5.382 -4.289 -1.922 1.00 92.06 82 VAL A N 1
ATOM 633 C CA . VAL A 1 82 ? 5.637 -3.426 -3.076 1.00 92.06 82 VAL A CA 1
ATOM 634 C C . VAL A 1 82 ? 6.612 -4.135 -3.998 1.00 92.06 82 VAL A C 1
ATOM 636 O O . VAL A 1 82 ? 7.653 -4.635 -3.559 1.00 92.06 82 VAL A O 1
ATOM 639 N N . ARG A 1 83 ? 6.270 -4.195 -5.280 1.00 93.19 83 ARG A N 1
ATOM 640 C CA . ARG A 1 83 ? 7.096 -4.775 -6.337 1.00 93.19 83 ARG A CA 1
ATOM 641 C C . ARG A 1 83 ? 7.148 -3.813 -7.517 1.00 93.19 83 ARG A C 1
ATOM 643 O O . ARG A 1 83 ? 6.120 -3.268 -7.901 1.00 93.19 83 ARG A O 1
ATOM 650 N N . ILE A 1 84 ? 8.331 -3.615 -8.085 1.00 91.31 84 ILE A N 1
ATOM 651 C CA . ILE A 1 84 ? 8.522 -2.896 -9.347 1.00 91.31 84 ILE A CA 1
ATOM 652 C C . ILE A 1 84 ? 9.022 -3.894 -10.375 1.00 91.31 84 ILE A C 1
ATOM 654 O O . ILE A 1 84 ? 9.973 -4.627 -10.102 1.00 91.31 84 ILE A O 1
ATOM 658 N N . TYR A 1 85 ? 8.416 -3.881 -11.550 1.00 92.44 85 TYR A N 1
ATOM 659 C CA . TYR A 1 85 ? 8.772 -4.712 -12.685 1.00 92.44 85 TYR A CA 1
ATOM 660 C C . TYR A 1 85 ? 9.275 -3.851 -13.842 1.00 92.44 85 TYR A C 1
ATOM 662 O O . TYR A 1 85 ? 8.817 -2.720 -14.018 1.00 92.44 85 TYR A O 1
ATOM 670 N N . ASP A 1 86 ? 10.203 -4.383 -14.633 1.00 92.19 86 ASP A N 1
ATOM 671 C CA . ASP A 1 86 ? 10.563 -3.824 -15.938 1.00 92.19 86 ASP A CA 1
ATOM 672 C C . ASP A 1 86 ? 9.546 -4.223 -17.030 1.00 92.19 86 ASP A C 1
ATOM 674 O O . ASP A 1 86 ? 8.589 -4.963 -16.787 1.00 92.19 86 ASP A O 1
ATOM 678 N N . LEU A 1 87 ? 9.771 -3.770 -18.268 1.00 89.94 87 LEU A N 1
ATOM 679 C CA . LEU A 1 87 ? 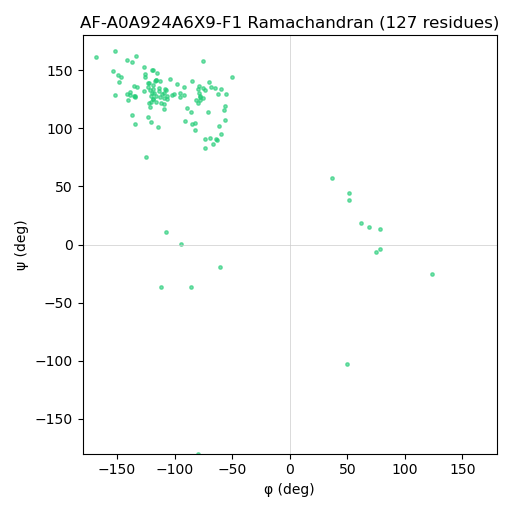8.944 -4.126 -19.432 1.00 89.94 87 LEU A CA 1
ATOM 680 C C . LEU A 1 87 ? 8.908 -5.631 -19.753 1.00 89.94 87 LEU A C 1
ATOM 682 O O . LEU A 1 87 ? 8.009 -6.078 -20.463 1.00 89.94 87 LEU A O 1
ATOM 686 N N . ASN A 1 88 ? 9.876 -6.403 -19.259 1.00 92.44 88 ASN A N 1
ATOM 687 C CA . ASN A 1 88 ? 9.968 -7.846 -19.459 1.00 92.44 88 ASN A CA 1
ATOM 688 C C . ASN A 1 88 ? 9.320 -8.632 -18.305 1.00 92.44 88 ASN A C 1
ATOM 690 O O . ASN A 1 88 ? 9.349 -9.863 -18.318 1.00 92.44 88 ASN A O 1
ATOM 694 N N . GLY A 1 89 ? 8.760 -7.943 -17.304 1.00 90.75 89 GLY A N 1
ATOM 695 C CA . GLY A 1 89 ? 8.186 -8.549 -16.104 1.00 90.75 89 GLY A CA 1
ATOM 696 C C . GLY A 1 89 ? 9.223 -8.987 -15.065 1.00 90.75 89 GLY A C 1
ATOM 697 O O . GLY A 1 89 ? 8.880 -9.722 -14.140 1.00 90.75 89 GLY A O 1
ATOM 698 N N . GLN A 1 90 ? 10.483 -8.563 -15.190 1.00 92.62 90 GLN A N 1
ATOM 699 C CA . GLN A 1 90 ? 11.525 -8.843 -14.203 1.00 92.62 90 GLN A CA 1
ATOM 700 C C . GLN A 1 90 ? 11.401 -7.904 -13.011 1.00 92.62 90 GLN A C 1
ATOM 702 O O . GLN A 1 90 ? 11.225 -6.700 -13.178 1.00 92.62 90 GLN A O 1
ATOM 707 N N . VAL A 1 91 ? 11.535 -8.450 -11.802 1.00 91.19 91 VAL A N 1
ATOM 708 C CA . VAL A 1 91 ? 11.485 -7.660 -10.566 1.00 91.19 91 VAL A CA 1
ATOM 709 C C . VAL A 1 91 ? 12.748 -6.807 -10.456 1.00 91.19 91 VAL A C 1
ATOM 711 O O . VAL A 1 91 ? 13.844 -7.332 -10.278 1.00 91.19 91 VAL A O 1
ATOM 714 N N . LEU A 1 92 ? 12.579 -5.490 -10.521 1.00 89.25 92 LEU A N 1
ATOM 715 C CA . LEU A 1 92 ? 13.636 -4.504 -10.297 1.00 89.25 92 LEU A CA 1
ATOM 716 C C . LEU A 1 92 ? 13.794 -4.169 -8.812 1.00 89.25 92 LEU A C 1
ATOM 718 O O . LEU A 1 92 ? 14.903 -3.951 -8.333 1.00 89.25 92 LEU A O 1
ATOM 722 N N . LEU A 1 93 ? 12.680 -4.132 -8.079 1.00 89.12 93 LEU A N 1
ATOM 723 C CA . LEU A 1 93 ? 12.655 -3.791 -6.662 1.00 89.12 93 LEU A CA 1
ATOM 724 C C . LEU A 1 93 ? 11.534 -4.546 -5.959 1.00 89.12 93 LEU A C 1
ATOM 726 O O . LEU A 1 93 ? 10.431 -4.693 -6.486 1.00 89.12 93 LEU A O 1
ATOM 730 N N . ALA A 1 94 ? 11.829 -5.012 -4.750 1.00 91.06 94 ALA A N 1
ATOM 731 C CA . ALA A 1 94 ? 10.891 -5.699 -3.885 1.00 91.06 94 ALA A CA 1
ATOM 732 C C . ALA A 1 94 ? 11.104 -5.268 -2.436 1.00 91.06 94 ALA A C 1
ATOM 734 O O . ALA A 1 94 ? 12.225 -5.318 -1.935 1.00 91.06 94 ALA A O 1
ATOM 735 N N . GLY A 1 95 ? 10.027 -4.880 -1.760 1.00 90.06 95 GLY A N 1
ATOM 736 C CA . GLY A 1 95 ? 10.038 -4.645 -0.323 1.00 90.06 95 GLY A CA 1
ATOM 737 C C . GLY A 1 95 ? 8.713 -5.005 0.311 1.00 90.06 95 GLY A C 1
ATOM 738 O O . GLY A 1 95 ? 7.653 -4.811 -0.284 1.00 90.06 95 GLY A O 1
ATOM 739 N N . ASP A 1 96 ? 8.799 -5.540 1.521 1.00 91.75 96 ASP A N 1
ATOM 740 C CA . ASP A 1 96 ? 7.647 -5.861 2.345 1.00 91.75 96 ASP A CA 1
ATOM 741 C C . ASP A 1 96 ? 7.722 -5.014 3.613 1.00 91.75 96 ASP A C 1
ATOM 743 O O . ASP A 1 96 ? 8.758 -4.938 4.279 1.00 91.75 96 ASP A O 1
ATOM 747 N N . HIS A 1 97 ? 6.616 -4.359 3.938 1.00 91.00 97 HIS A N 1
ATOM 748 C CA . HIS A 1 97 ? 6.495 -3.494 5.099 1.00 91.00 97 HIS A CA 1
ATOM 749 C C . HIS A 1 97 ? 5.209 -3.787 5.843 1.00 91.00 97 HIS A C 1
ATOM 751 O O . HIS A 1 97 ? 4.280 -4.400 5.330 1.00 91.00 97 HIS A O 1
ATOM 757 N N . GLN A 1 98 ? 5.150 -3.338 7.084 1.00 92.12 98 GLN A N 1
ATOM 758 C CA . GLN A 1 98 ? 3.923 -3.357 7.855 1.00 92.12 98 GLN A CA 1
ATOM 759 C C . GLN A 1 98 ? 3.773 -2.021 8.550 1.00 92.12 98 GLN A C 1
ATOM 761 O O . GLN A 1 98 ? 4.736 -1.497 9.112 1.00 92.12 98 GLN A O 1
ATOM 766 N N . ILE A 1 99 ? 2.558 -1.493 8.521 1.00 90.69 99 ILE A N 1
ATOM 767 C CA . ILE A 1 99 ? 2.209 -0.274 9.232 1.00 90.69 99 ILE A CA 1
ATOM 768 C C . ILE A 1 99 ? 1.098 -0.563 10.234 1.00 90.69 99 ILE A C 1
ATOM 770 O O . ILE A 1 99 ? 0.266 -1.453 10.045 1.00 90.69 99 ILE A O 1
ATOM 774 N N . TYR A 1 100 ? 1.110 0.213 11.310 1.00 91.44 100 TYR A N 1
ATOM 775 C CA . TYR A 1 100 ? 0.021 0.315 12.265 1.00 91.44 100 TYR A CA 1
ATOM 776 C C . TYR A 1 100 ? -0.408 1.776 12.262 1.00 91.44 100 TYR A C 1
ATOM 778 O O . TYR A 1 100 ? 0.326 2.626 12.760 1.00 91.44 100 TYR A O 1
ATOM 786 N N . ALA A 1 101 ? -1.548 2.064 11.647 1.00 89.38 101 ALA A N 1
ATOM 787 C CA . ALA A 1 101 ? -2.069 3.419 11.528 1.00 89.38 101 ALA A CA 1
ATOM 788 C C . ALA A 1 101 ? -3.227 3.622 12.506 1.00 89.38 101 ALA A C 1
ATOM 790 O O . ALA A 1 101 ? -4.050 2.721 12.690 1.00 89.38 101 ALA A O 1
ATOM 791 N N . LYS A 1 102 ? -3.328 4.806 13.114 1.00 91.31 102 LYS A N 1
ATOM 792 C CA . LYS A 1 102 ? -4.613 5.237 13.674 1.00 91.31 102 LYS A CA 1
ATOM 793 C C . LYS A 1 102 ? -5.528 5.665 12.536 1.00 91.31 102 LYS A C 1
ATOM 795 O O . LYS A 1 102 ? -5.076 6.008 11.445 1.00 91.31 102 LYS A O 1
ATOM 800 N N . GLU A 1 103 ? -6.825 5.649 12.804 1.00 89.56 103 GLU A N 1
ATOM 801 C CA . GLU A 1 103 ? -7.801 6.133 11.840 1.00 89.56 103 GLU A CA 1
ATOM 802 C C . GLU A 1 103 ? -7.551 7.612 11.501 1.00 89.56 103 GLU A C 1
ATOM 804 O O . GLU A 1 103 ? -7.365 8.435 12.398 1.00 89.56 103 GLU A O 1
ATOM 809 N N . ASN A 1 104 ? -7.578 7.943 10.208 1.00 90.00 104 ASN A N 1
ATOM 810 C CA . ASN A 1 104 ? -7.309 9.274 9.653 1.00 90.00 104 ASN A CA 1
ATOM 811 C C . ASN A 1 104 ? -5.888 9.816 9.921 1.00 90.00 104 ASN A C 1
ATOM 813 O O . ASN A 1 104 ? -5.661 11.018 9.788 1.00 90.00 104 ASN A O 1
ATOM 817 N N . GLU A 1 105 ? -4.927 8.959 10.277 1.00 91.50 105 GLU A N 1
ATOM 818 C CA . GLU A 1 105 ? -3.517 9.336 10.419 1.00 91.50 105 GLU A CA 1
ATOM 819 C C . GLU A 1 105 ? -2.720 8.904 9.181 1.00 91.50 105 GLU A C 1
ATOM 821 O O . GLU A 1 105 ? -2.808 7.755 8.740 1.00 91.50 105 GLU A O 1
ATOM 826 N N . GLN A 1 106 ? -1.951 9.840 8.617 1.00 92.12 106 GLN A N 1
ATOM 827 C CA . GLN A 1 106 ? -1.096 9.589 7.461 1.00 92.12 106 GLN A CA 1
ATOM 828 C C . GLN A 1 106 ? 0.178 8.868 7.900 1.00 92.12 106 GLN A C 1
ATOM 830 O O . GLN A 1 106 ? 0.923 9.350 8.754 1.00 92.12 106 GLN A O 1
ATOM 835 N N . MET A 1 107 ? 0.462 7.741 7.260 1.00 91.12 107 MET A N 1
ATOM 836 C CA . MET A 1 107 ? 1.669 6.953 7.473 1.00 91.12 107 MET A CA 1
ATOM 837 C C . MET A 1 107 ? 2.502 6.925 6.203 1.00 91.12 107 MET A C 1
ATOM 839 O O . MET A 1 107 ? 1.960 6.811 5.110 1.00 91.12 107 MET A O 1
ATOM 843 N N . ASN A 1 108 ? 3.822 6.983 6.349 1.00 89.88 108 ASN A N 1
ATOM 844 C CA . ASN A 1 108 ? 4.749 6.946 5.224 1.00 89.88 108 ASN A CA 1
ATOM 845 C C . ASN A 1 108 ? 5.721 5.785 5.389 1.00 89.88 108 ASN A C 1
ATOM 847 O O . ASN A 1 108 ? 6.234 5.552 6.485 1.00 89.88 108 ASN A O 1
ATOM 851 N N . PHE A 1 109 ? 6.009 5.089 4.298 1.00 88.44 109 PHE A N 1
ATOM 852 C CA . PHE A 1 109 ? 7.138 4.173 4.234 1.00 88.44 109 PHE A CA 1
ATOM 853 C C . PHE A 1 109 ? 7.819 4.253 2.877 1.00 88.44 109 PHE A C 1
ATOM 855 O O . PHE A 1 109 ? 7.224 4.661 1.882 1.00 88.44 109 PHE A O 1
ATOM 862 N N . THR A 1 110 ? 9.071 3.818 2.851 1.00 88.44 110 THR A N 1
ATOM 863 C CA . THR A 1 110 ? 9.935 3.911 1.684 1.00 88.44 110 THR A CA 1
ATOM 864 C C . THR A 1 110 ? 10.638 2.581 1.480 1.00 88.44 110 THR A C 1
ATOM 866 O O . THR A 1 110 ? 11.284 2.072 2.393 1.00 88.44 110 THR A O 1
ATOM 869 N N . VAL A 1 111 ? 10.524 2.036 0.273 1.00 86.00 111 VAL A N 1
ATOM 870 C CA . VAL A 1 111 ? 11.274 0.878 -0.206 1.00 86.00 111 VAL A CA 1
ATOM 871 C C . VAL A 1 111 ? 12.263 1.372 -1.251 1.00 86.00 111 VAL A C 1
ATOM 873 O O . VAL A 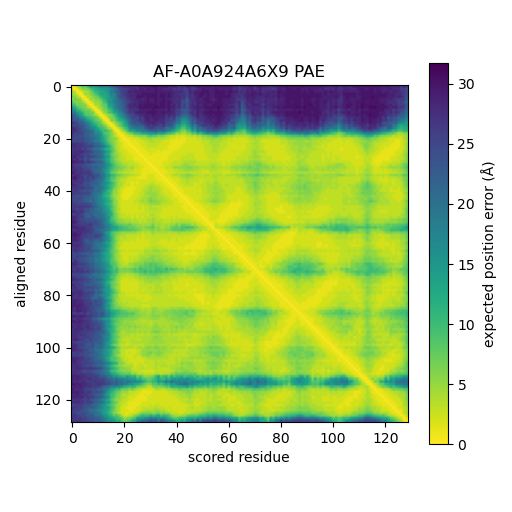1 111 ? 11.851 1.903 -2.275 1.00 86.00 111 VAL A O 1
ATOM 876 N N . GLY A 1 112 ? 13.557 1.160 -1.055 1.00 81.56 112 GLY A N 1
ATOM 877 C CA . GLY A 1 112 ? 14.564 1.576 -2.028 1.00 81.56 112 GLY A CA 1
ATOM 878 C C . GLY A 1 112 ? 15.817 0.727 -1.956 1.00 81.56 112 GLY A C 1
ATOM 879 O O . GLY A 1 112 ? 16.176 0.240 -0.883 1.00 81.56 112 GLY A O 1
ATOM 880 N N . ASN A 1 113 ? 16.490 0.552 -3.092 1.00 66.38 113 ASN A N 1
ATOM 881 C CA . ASN A 1 113 ? 17.856 0.039 -3.111 1.00 66.38 113 ASN A CA 1
ATOM 882 C C . ASN A 1 113 ? 18.612 0.573 -4.339 1.00 66.38 113 ASN A C 1
ATOM 884 O O . ASN A 1 113 ? 18.118 0.456 -5.456 1.00 66.38 113 ASN A O 1
ATOM 888 N N . ASN A 1 114 ? 19.800 1.153 -4.130 1.00 56.25 114 ASN A N 1
ATOM 889 C CA . ASN A 1 114 ? 20.773 1.547 -5.164 1.00 56.25 114 ASN A CA 1
ATOM 890 C C . ASN A 1 114 ? 20.196 2.100 -6.493 1.00 56.25 114 ASN A C 1
ATOM 892 O O . ASN A 1 114 ? 20.525 1.599 -7.567 1.00 56.25 114 ASN A O 1
ATOM 896 N N . GLY A 1 115 ? 19.394 3.169 -6.433 1.00 68.50 115 GLY A N 1
ATOM 897 C CA . GLY A 1 115 ? 19.037 3.987 -7.605 1.00 68.50 115 GLY A CA 1
ATOM 898 C C . GLY A 1 115 ? 17.540 4.130 -7.878 1.00 68.50 115 GLY A C 1
ATOM 899 O O . GLY A 1 115 ? 17.144 5.149 -8.437 1.00 68.50 115 GLY A O 1
ATOM 900 N N . ASP A 1 116 ? 16.721 3.175 -7.431 1.00 75.69 116 ASP A N 1
ATOM 901 C CA . ASP A 1 116 ? 15.260 3.287 -7.442 1.00 75.69 116 ASP A CA 1
ATOM 902 C C . ASP A 1 116 ? 14.691 3.204 -6.019 1.00 75.69 116 ASP A C 1
ATOM 9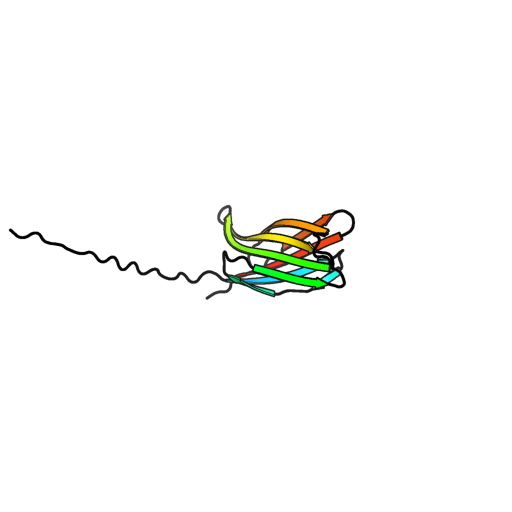04 O O . ASP A 1 116 ? 15.065 2.342 -5.218 1.00 75.69 116 ASP A O 1
ATOM 908 N N . GLU A 1 117 ? 13.770 4.113 -5.720 1.00 87.81 117 GLU A N 1
ATOM 909 C CA . GLU A 1 117 ? 13.087 4.274 -4.445 1.00 87.81 117 GLU A CA 1
ATOM 910 C C . GLU A 1 117 ? 11.592 4.492 -4.690 1.00 87.81 117 GLU A C 1
ATOM 912 O O . GLU A 1 117 ? 11.197 5.383 -5.439 1.00 87.81 117 GLU A O 1
ATOM 917 N N . VAL A 1 118 ? 10.751 3.705 -4.028 1.00 87.44 118 VAL A N 1
ATOM 918 C CA . VAL A 1 118 ? 9.306 3.895 -3.964 1.00 87.44 118 VAL A CA 1
ATOM 919 C C . VAL A 1 118 ? 8.914 4.286 -2.552 1.00 87.44 118 VAL A C 1
ATOM 921 O O . VAL A 1 118 ? 9.138 3.533 -1.608 1.00 87.44 118 VAL A O 1
ATOM 924 N N . SER A 1 119 ? 8.272 5.440 -2.423 1.00 90.12 119 SER A N 1
ATOM 925 C CA . SER A 1 119 ? 7.662 5.882 -1.174 1.00 90.12 119 SER A CA 1
ATOM 926 C C . SER A 1 119 ? 6.143 5.807 -1.290 1.00 90.12 119 SER A C 1
ATOM 928 O O . SER A 1 119 ? 5.574 6.234 -2.295 1.00 90.12 119 SER A O 1
ATOM 930 N N . LEU A 1 120 ? 5.489 5.256 -0.270 1.00 90.31 120 LEU A N 1
ATOM 931 C CA . LEU A 1 120 ? 4.037 5.189 -0.165 1.00 90.31 120 LEU A CA 1
ATOM 932 C C . LEU A 1 120 ? 3.583 5.959 1.069 1.00 90.31 120 LEU A C 1
ATOM 934 O O . LEU A 1 120 ? 4.023 5.679 2.186 1.00 90.31 120 LEU A O 1
ATOM 938 N N . SER A 1 121 ? 2.674 6.899 0.848 1.00 91.69 121 SER A N 1
ATOM 939 C CA . SER A 1 121 ? 1.871 7.501 1.897 1.00 91.69 121 SER A CA 1
ATOM 940 C C . SER A 1 121 ? 0.508 6.832 1.949 1.00 91.69 121 SER A C 1
ATOM 942 O O . SER A 1 121 ? -0.058 6.554 0.896 1.00 91.69 121 SER A O 1
ATOM 944 N N . VAL A 1 122 ? -0.018 6.561 3.141 1.00 91.19 122 VAL A N 1
ATOM 945 C CA . VAL A 1 122 ? -1.301 5.878 3.340 1.00 91.19 122 VAL A CA 1
ATOM 946 C C . VAL A 1 122 ? -2.072 6.556 4.465 1.00 91.19 122 VAL A C 1
ATOM 948 O O . VAL A 1 122 ? -1.560 6.678 5.576 1.00 91.19 122 VAL A O 1
ATOM 951 N N . THR A 1 123 ? -3.324 6.912 4.201 1.00 92.75 123 THR A N 1
ATOM 952 C CA . THR A 1 123 ? -4.304 7.324 5.208 1.00 92.75 123 THR A CA 1
ATOM 953 C C . THR A 1 123 ? -5.464 6.342 5.173 1.00 92.75 123 THR A C 1
ATOM 955 O O . THR A 1 123 ? -6.060 6.120 4.120 1.00 92.75 123 THR A O 1
ATOM 958 N N . ALA A 1 124 ? -5.784 5.748 6.321 1.00 91.81 124 ALA A N 1
ATOM 959 C CA . ALA A 1 124 ? -6.841 4.752 6.441 1.00 91.81 124 ALA A CA 1
ATOM 960 C C . ALA A 1 124 ? -8.021 5.296 7.249 1.00 91.81 124 ALA A C 1
ATOM 962 O O . ALA A 1 124 ? -7.838 5.781 8.369 1.00 91.81 124 ALA A O 1
ATOM 963 N N . LYS A 1 125 ? -9.234 5.172 6.710 1.00 91.69 125 LYS A N 1
ATOM 964 C CA . LYS A 1 125 ? -10.480 5.567 7.373 1.00 91.69 125 LYS A CA 1
ATOM 965 C C . LYS A 1 125 ? -11.427 4.380 7.463 1.00 91.69 125 LYS A C 1
ATOM 967 O O . LYS A 1 125 ? -11.596 3.659 6.484 1.00 91.69 125 LYS A O 1
ATOM 972 N N . LYS A 1 126 ? -12.057 4.166 8.619 1.00 88.38 126 LYS A N 1
ATOM 973 C CA . LYS A 1 126 ? -13.052 3.102 8.766 1.00 88.38 126 LYS A CA 1
ATOM 974 C C . LYS A 1 126 ? -14.374 3.571 8.159 1.00 88.38 126 LYS A C 1
ATOM 976 O O . LYS A 1 126 ? -14.859 4.658 8.470 1.00 88.38 126 LYS A O 1
ATOM 981 N N . GLU A 1 127 ? -14.981 2.755 7.308 1.00 85.12 127 GLU A N 1
ATOM 982 C CA . GLU A 1 127 ? -16.357 3.002 6.889 1.00 85.12 127 GLU A CA 1
ATOM 983 C C . GLU A 1 127 ? -17.303 2.545 7.996 1.00 85.12 127 GLU A C 1
ATOM 985 O O . GLU A 1 127 ? -17.253 1.403 8.460 1.00 85.12 127 GLU A O 1
ATOM 990 N N . SER A 1 128 ? -18.156 3.462 8.443 1.00 65.44 128 SER A N 1
ATOM 991 C CA . SER A 1 128 ? -19.285 3.107 9.298 1.00 65.44 128 SER A CA 1
ATOM 992 C C . SER A 1 128 ? -20.378 2.502 8.419 1.00 65.44 128 SER A C 1
ATOM 994 O O . SER A 1 128 ? -20.730 3.096 7.399 1.00 65.44 128 SER A O 1
ATOM 996 N N . LEU A 1 129 ? -20.860 1.318 8.800 1.00 56.69 129 LEU A N 1
ATOM 997 C CA . LEU A 1 129 ? -22.012 0.650 8.185 1.00 56.69 129 LEU A CA 1
ATOM 998 C C . LEU A 1 129 ? -23.322 1.365 8.516 1.00 56.69 129 LEU A C 1
ATOM 1000 O O . LEU A 1 129 ? -23.446 1.845 9.667 1.00 56.69 129 LEU A O 1
#

Nearest PDB structures (foldseek):
  6st2-assembly1_D  TM=4.440E-01  e=5.646E-01  synthetic construct
  6z0o-assembly1_F  TM=4.446E-01  e=2.333E+00  synthetic construct
  6yr8-assembly1_B  TM=4.275E-01  e=1.637E+00  Homo sapiens
  6yxw-assembly2_D  TM=4.889E-01  e=7.484E+00  Homo sapiens
  5mn2-assembly2_C  TM=4.437E-01  e=6.429E+00  synthetic construct

pLDDT: mean 84.0, std 15.22, range [39.31, 95.31]

Sequence (129 aa):
MKLVAIILAFIGSSAFASADRYDLQMDLYLNGKHISSPNANVKAGEITTITQKIDTKEISISFLANLRSIQKIDLIWMPFSVRIYDLNGQVLLAGDHQIYAKENEQMNFTVGNNGDEVSLSVTAKKESL